Protein AF-A0A7K0R575-F1 (afdb_monomer_lite)

pLDDT: mean 76.02, std 9.2, range [49.81, 88.44]

Secondary structure (DSSP, 8-state):
-B--TTHHHH-EEEEEPTTT--EEEEEHHHHHHHHHHHS---

Sequence (42 aa):
VTVDFDTLDDQAVTVRDRDTMQQERIGLDAIVGWLATRLPSC

Foldseek 3Di:
DDDDPCCVVVQWDWDQDPVVRDIDIGHVVCVVVVCCVVDVDD

Structure (mmCIF, N/CA/C/O backbone):
data_AF-A0A7K0R575-F1
#
_entry.id   AF-A0A7K0R575-F1
#
loop_
_atom_site.group_PDB
_atom_site.id
_atom_site.type_symb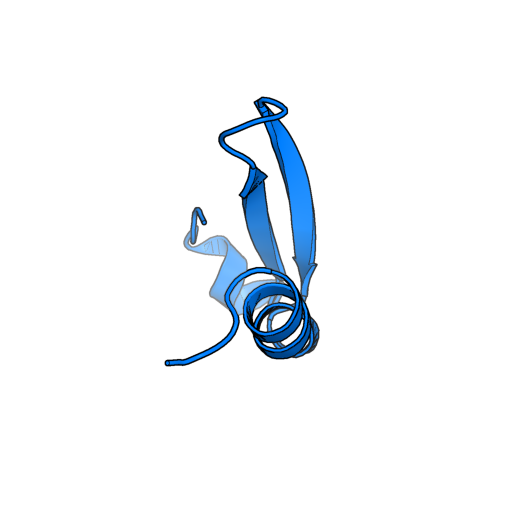ol
_atom_site.label_atom_id
_atom_site.label_alt_id
_atom_site.label_comp_id
_atom_site.label_asym_id
_atom_site.label_entity_id
_atom_site.label_seq_id
_atom_site.pdbx_PDB_ins_code
_atom_site.Cartn_x
_atom_site.Cartn_y
_atom_site.Cartn_z
_atom_site.occupancy
_atom_site.B_iso_or_equiv
_atom_site.auth_seq_id
_atom_site.auth_comp_id
_atom_site.auth_asym_id
_atom_site.auth_atom_id
_atom_site.pdbx_PDB_model_num
ATOM 1 N N . VAL A 1 1 ? 4.392 -2.619 3.274 1.00 67.75 1 VAL A N 1
ATOM 2 C CA . VAL A 1 1 ? 3.011 -3.132 3.143 1.00 67.75 1 VAL A CA 1
ATOM 3 C C . VAL A 1 1 ? 2.423 -3.167 4.535 1.00 67.75 1 VAL A C 1
ATOM 5 O O . VAL A 1 1 ? 3.064 -3.740 5.409 1.00 67.75 1 VAL A O 1
ATOM 8 N N . THR A 1 2 ? 1.294 -2.503 4.751 1.00 73.56 2 THR A N 1
ATOM 9 C CA . THR A 1 2 ? 0.568 -2.540 6.024 1.00 73.56 2 THR A CA 1
ATOM 10 C C . THR A 1 2 ? -0.722 -3.311 5.787 1.00 73.56 2 THR A C 1
ATOM 12 O O . THR A 1 2 ? -1.442 -3.007 4.838 1.00 73.56 2 THR A O 1
ATOM 15 N N . VAL A 1 3 ? -0.966 -4.326 6.612 1.00 69.56 3 VAL A N 1
ATOM 16 C CA . VAL A 1 3 ? -2.187 -5.134 6.583 1.00 69.56 3 VAL A CA 1
ATOM 17 C C . VAL A 1 3 ? -2.942 -4.822 7.868 1.00 69.56 3 VAL A C 1
ATOM 19 O O . VAL A 1 3 ? -2.418 -5.054 8.958 1.00 69.56 3 VAL A O 1
ATOM 22 N N . ASP A 1 4 ? -4.113 -4.216 7.733 1.00 75.00 4 ASP A N 1
ATOM 23 C CA . ASP A 1 4 ? -5.039 -3.897 8.818 1.00 75.00 4 ASP A CA 1
ATOM 24 C C . ASP A 1 4 ? -6.142 -4.964 8.918 1.00 75.00 4 ASP A C 1
ATOM 26 O O . ASP A 1 4 ? -6.310 -5.804 8.036 1.00 75.00 4 ASP A O 1
ATOM 30 N N . PHE A 1 5 ? -6.884 -4.978 10.028 1.00 58.12 5 PHE A N 1
ATOM 31 C CA . PHE A 1 5 ? -7.977 -5.940 10.229 1.00 58.12 5 PHE A CA 1
ATOM 32 C C . PHE A 1 5 ? -9.154 -5.706 9.266 1.00 58.12 5 PHE A C 1
ATOM 34 O O . PHE A 1 5 ? -9.860 -6.659 8.944 1.00 58.12 5 PHE A O 1
ATOM 41 N N . ASP A 1 6 ? -9.294 -4.489 8.732 1.00 61.06 6 ASP A N 1
ATOM 42 C CA . ASP A 1 6 ? -10.283 -4.136 7.702 1.00 61.06 6 ASP A CA 1
ATOM 43 C C . ASP A 1 6 ? -9.944 -4.743 6.328 1.00 61.06 6 ASP A C 1
ATOM 45 O O . ASP A 1 6 ? -10.808 -4.853 5.458 1.00 61.06 6 ASP A O 1
ATOM 49 N N . THR A 1 7 ? -8.709 -5.227 6.131 1.00 60.75 7 THR A N 1
ATOM 50 C CA . THR A 1 7 ? -8.315 -5.963 4.921 1.00 60.75 7 THR A CA 1
ATOM 51 C C . THR A 1 7 ? -9.176 -7.224 4.711 1.00 60.75 7 THR A C 1
ATOM 53 O O . THR A 1 7 ? -9.360 -7.655 3.574 1.00 60.75 7 THR A O 1
ATOM 56 N N . LEU A 1 8 ? -9.707 -7.829 5.781 1.00 63.94 8 LEU A N 1
ATOM 57 C CA . LEU A 1 8 ? -10.528 -9.045 5.697 1.00 63.94 8 LEU A CA 1
ATOM 58 C C . LEU A 1 8 ? -11.925 -8.787 5.110 1.00 63.94 8 LEU A C 1
ATOM 60 O O . LEU A 1 8 ? -12.448 -9.670 4.434 1.00 63.94 8 LEU A O 1
ATOM 64 N N . ASP A 1 9 ? -12.477 -7.589 5.319 1.00 65.31 9 ASP A N 1
ATOM 65 C CA . ASP A 1 9 ? -13.774 -7.175 4.767 1.00 65.31 9 ASP A CA 1
ATOM 66 C C . ASP A 1 9 ? -13.629 -6.494 3.391 1.00 65.31 9 ASP A C 1
ATOM 68 O O . ASP A 1 9 ? -14.403 -6.782 2.481 1.00 65.31 9 ASP A O 1
ATOM 72 N N . ASP A 1 10 ? -12.611 -5.642 3.201 1.00 69.25 10 ASP A N 1
ATOM 73 C CA . ASP A 1 10 ? -12.438 -4.826 1.981 1.00 69.25 10 ASP A CA 1
ATOM 74 C C . ASP A 1 10 ? -11.492 -5.445 0.932 1.00 69.25 10 ASP A C 1
ATOM 76 O O . ASP A 1 10 ? -11.274 -4.862 -0.134 1.00 69.25 10 ASP A O 1
ATOM 80 N N . GLN A 1 11 ? -10.877 -6.594 1.237 1.00 74.12 11 GLN A N 1
ATOM 81 C CA . GLN A 1 11 ? -9.871 -7.279 0.409 1.00 74.12 11 GLN A CA 1
ATOM 82 C C . GLN A 1 11 ? -8.790 -6.344 -0.172 1.00 74.12 11 GLN A C 1
ATOM 84 O O . GLN A 1 11 ? -8.275 -6.567 -1.270 1.00 74.12 11 GLN A O 1
ATOM 89 N N . ALA A 1 12 ? -8.430 -5.281 0.5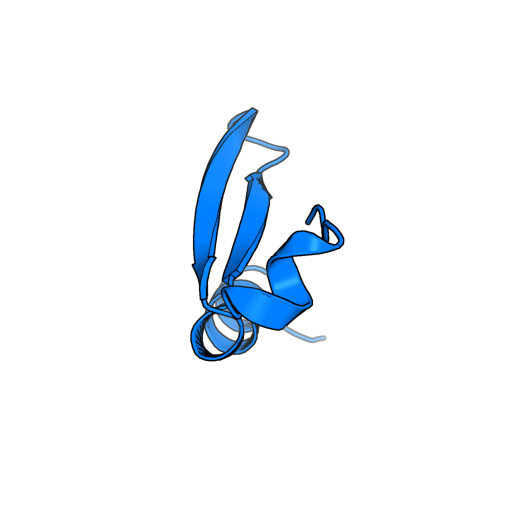48 1.00 78.25 12 ALA A N 1
ATOM 90 C CA . ALA A 1 12 ? -7.518 -4.247 0.074 1.00 78.25 12 ALA A CA 1
ATOM 91 C C . ALA A 1 12 ? -6.462 -3.932 1.127 1.00 78.25 12 ALA A C 1
ATOM 93 O O . ALA A 1 12 ? -6.765 -3.788 2.304 1.00 78.25 12 ALA A O 1
ATOM 94 N N . VAL A 1 13 ? -5.221 -3.780 0.676 1.00 83.50 13 VAL A N 1
ATOM 95 C CA . VAL A 1 13 ? -4.044 -3.521 1.505 1.00 83.50 13 VAL A CA 1
ATOM 96 C C . VAL A 1 13 ? -3.413 -2.195 1.106 1.00 83.50 13 VAL A C 1
ATOM 98 O O . VAL A 1 13 ? -3.376 -1.824 -0.070 1.00 83.50 13 VAL A O 1
ATOM 101 N N . THR A 1 14 ? -2.879 -1.473 2.087 1.00 83.75 14 THR A N 1
ATOM 102 C CA . THR A 1 14 ? -2.184 -0.212 1.818 1.00 83.75 14 THR A CA 1
ATOM 103 C C . THR A 1 14 ? -0.689 -0.471 1.688 1.00 83.75 14 THR A C 1
ATOM 105 O O . THR A 1 14 ? -0.001 -0.915 2.618 1.00 83.75 14 THR A O 1
ATOM 108 N N . VAL A 1 15 ? -0.155 -0.193 0.504 1.00 84.19 15 VAL A N 1
ATOM 109 C CA . VAL A 1 15 ? 1.269 -0.293 0.219 1.00 84.19 15 VAL A CA 1
ATOM 110 C C . VAL A 1 15 ? 1.889 1.085 0.364 1.00 84.19 15 VAL A C 1
ATOM 112 O O . VAL A 1 15 ? 1.563 2.022 -0.355 1.00 84.19 15 VAL A O 1
ATOM 115 N N . ARG A 1 16 ? 2.811 1.196 1.321 1.00 88.44 16 ARG A N 1
ATOM 116 C CA . ARG A 1 16 ? 3.668 2.368 1.461 1.00 88.44 16 ARG A CA 1
ATOM 117 C C . ARG A 1 16 ? 5.005 2.106 0.788 1.00 88.44 16 ARG A C 1
ATOM 119 O O . ARG A 1 16 ? 5.721 1.188 1.198 1.00 88.44 16 ARG A O 1
ATOM 126 N N . ASP A 1 17 ? 5.323 2.914 -0.210 1.00 82.38 17 ASP A N 1
ATOM 127 C CA . ASP A 1 17 ? 6.608 2.894 -0.893 1.00 82.38 17 ASP A CA 1
ATOM 128 C C . ASP A 1 17 ? 7.662 3.609 -0.035 1.00 82.38 17 ASP A C 1
ATOM 130 O O . ASP A 1 17 ? 7.426 4.686 0.515 1.00 82.38 17 ASP A O 1
ATOM 134 N N . ARG A 1 18 ? 8.825 2.980 0.130 1.00 81.44 18 ARG A N 1
ATOM 135 C CA . ARG A 1 18 ? 9.908 3.478 0.983 1.00 81.44 18 ARG A CA 1
ATOM 136 C C . ARG A 1 18 ? 10.711 4.583 0.302 1.00 81.44 18 ARG A C 1
ATOM 138 O O . ARG A 1 18 ? 11.188 5.469 1.004 1.00 81.44 18 ARG A O 1
ATOM 145 N N . ASP A 1 19 ? 10.829 4.553 -1.022 1.00 80.75 19 ASP A N 1
ATOM 146 C CA . ASP A 1 19 ? 11.678 5.496 -1.757 1.00 8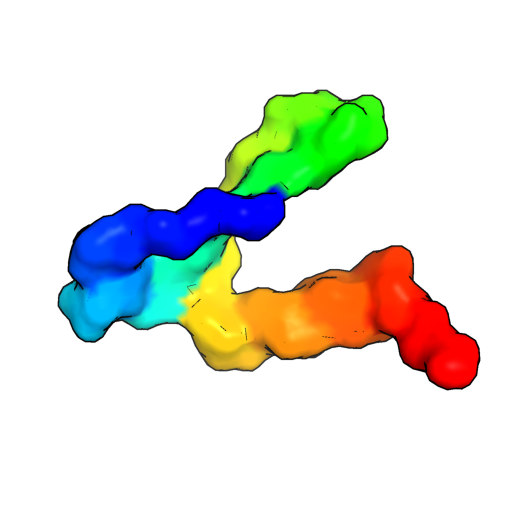0.75 19 ASP A CA 1
ATOM 147 C C . ASP A 1 19 ? 10.956 6.823 -1.997 1.00 80.75 19 ASP A C 1
ATOM 149 O O . ASP A 1 19 ? 11.549 7.895 -1.911 1.00 80.75 19 ASP A O 1
ATOM 153 N N . THR A 1 20 ? 9.645 6.761 -2.231 1.00 82.50 20 THR A N 1
ATOM 154 C CA . THR A 1 20 ? 8.810 7.940 -2.499 1.00 82.50 20 THR A CA 1
ATOM 155 C C . THR A 1 20 ? 7.998 8.399 -1.285 1.00 82.50 20 THR A C 1
ATOM 157 O O . THR A 1 20 ? 7.397 9.469 -1.322 1.00 82.50 20 THR A O 1
ATOM 160 N N . MET A 1 21 ? 7.957 7.598 -0.211 1.00 83.38 21 MET A N 1
ATOM 161 C CA . MET A 1 21 ? 7.058 7.758 0.944 1.00 83.38 21 MET A CA 1
ATOM 162 C C . MET A 1 21 ? 5.560 7.831 0.592 1.00 83.38 21 MET A C 1
ATOM 164 O O . MET A 1 21 ? 4.747 8.194 1.446 1.00 83.38 21 MET A O 1
ATOM 168 N N . GLN A 1 22 ? 5.181 7.460 -0.632 1.00 84.50 22 GLN A N 1
ATOM 169 C CA . GLN A 1 22 ? 3.795 7.475 -1.089 1.00 84.50 22 GLN A CA 1
ATOM 170 C C . GLN A 1 22 ? 3.010 6.284 -0.536 1.00 84.50 22 GLN A C 1
ATOM 172 O O . GLN A 1 22 ? 3.573 5.233 -0.223 1.00 84.50 22 GLN A O 1
ATOM 177 N N . GLN A 1 23 ? 1.700 6.474 -0.395 1.00 86.19 23 GLN A N 1
ATOM 178 C CA . GLN A 1 23 ? 0.760 5.462 0.074 1.00 86.19 23 GLN A CA 1
ATOM 179 C C . GLN A 1 23 ? -0.248 5.185 -1.036 1.00 86.19 23 GLN A C 1
ATOM 181 O O . GLN A 1 23 ? -0.955 6.092 -1.471 1.00 86.19 23 GLN A O 1
ATOM 186 N N . GLU A 1 24 ? -0.315 3.935 -1.476 1.00 83.00 24 GLU A N 1
ATOM 187 C CA . GLU A 1 24 ? -1.252 3.464 -2.491 1.00 83.00 24 GLU A CA 1
ATOM 188 C C . GLU A 1 24 ? -2.127 2.362 -1.890 1.00 83.00 24 GLU A C 1
ATOM 190 O O . GLU A 1 24 ? -1.627 1.448 -1.228 1.00 83.00 24 GLU A O 1
ATOM 195 N N . ARG A 1 25 ? -3.443 2.442 -2.112 1.00 82.88 25 ARG A N 1
ATOM 196 C CA . ARG A 1 25 ? -4.385 1.387 -1.722 1.00 82.88 25 ARG A CA 1
ATOM 197 C C . ARG A 1 25 ? -4.556 0.434 -2.899 1.00 82.88 25 ARG A C 1
ATOM 199 O O . ARG A 1 25 ? -4.988 0.854 -3.969 1.00 82.88 25 ARG A O 1
ATOM 206 N N . ILE A 1 26 ? -4.199 -0.830 -2.705 1.00 83.31 26 ILE A N 1
ATOM 207 C CA . ILE A 1 26 ? -4.169 -1.849 -3.758 1.00 83.31 26 ILE A CA 1
ATOM 208 C C . ILE A 1 26 ? -5.013 -3.040 -3.298 1.00 83.31 26 ILE A C 1
ATOM 210 O O . ILE A 1 26 ? -4.913 -3.473 -2.151 1.00 83.31 26 ILE A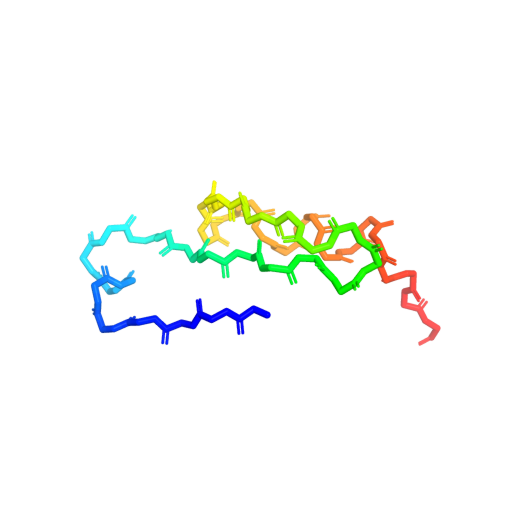 O 1
ATOM 214 N N . GLY A 1 27 ? -5.853 -3.573 -4.186 1.00 83.94 27 GLY A N 1
ATOM 215 C CA . GLY A 1 27 ? -6.599 -4.805 -3.916 1.00 83.94 27 GLY A CA 1
ATOM 216 C C . GLY A 1 27 ? -5.662 -6.005 -3.748 1.00 83.94 27 GLY A C 1
ATOM 217 O O . GLY A 1 27 ? -4.628 -6.087 -4.415 1.00 83.94 27 GLY A O 1
ATOM 218 N N . LEU A 1 28 ? -6.022 -6.954 -2.885 1.00 78.62 28 LEU A N 1
ATOM 219 C CA . LEU A 1 28 ? -5.247 -8.174 -2.634 1.00 78.62 28 LEU A CA 1
ATOM 220 C C . LEU A 1 28 ? -4.976 -8.976 -3.913 1.00 78.62 28 LEU A C 1
ATOM 222 O O . LEU A 1 28 ? -3.890 -9.527 -4.062 1.00 78.62 28 LEU A O 1
ATOM 226 N N . ASP A 1 29 ? -5.901 -8.975 -4.871 1.00 80.94 29 ASP A N 1
ATOM 227 C CA . ASP A 1 29 ? -5.701 -9.658 -6.155 1.00 80.94 29 ASP A CA 1
ATOM 228 C C . ASP A 1 29 ? -4.588 -9.007 -6.994 1.00 80.94 29 ASP A C 1
ATOM 230 O O . ASP A 1 29 ? -3.851 -9.677 -7.718 1.00 80.94 29 ASP A O 1
ATOM 234 N N . ALA A 1 30 ? -4.431 -7.686 -6.877 1.00 79.94 30 ALA A N 1
ATOM 235 C CA . ALA A 1 30 ? -3.476 -6.902 -7.652 1.00 79.94 30 ALA A CA 1
ATOM 236 C C . ALA A 1 30 ? -2.101 -6.774 -6.972 1.00 79.94 30 ALA A C 1
ATOM 238 O O . ALA A 1 30 ? -1.111 -6.491 -7.655 1.00 79.94 30 ALA A O 1
ATOM 239 N N . ILE A 1 31 ? -1.996 -7.001 -5.653 1.00 82.06 31 ILE A N 1
ATOM 240 C CA . ILE A 1 31 ? -0.730 -6.794 -4.931 1.00 82.06 31 ILE A CA 1
ATOM 241 C C . ILE A 1 31 ? 0.368 -7.771 -5.364 1.00 82.06 31 ILE A C 1
ATOM 243 O O . ILE A 1 31 ? 1.533 -7.382 -5.426 1.00 82.06 31 ILE A O 1
ATOM 247 N N . VAL A 1 32 ? 0.022 -9.015 -5.714 1.00 80.00 32 VAL A N 1
ATOM 248 C CA . VAL A 1 32 ? 1.005 -10.021 -6.151 1.00 80.00 32 VAL A CA 1
ATOM 249 C C . VAL A 1 32 ? 1.677 -9.587 -7.457 1.00 80.00 32 VAL A C 1
ATOM 251 O O . VAL A 1 32 ? 2.903 -9.615 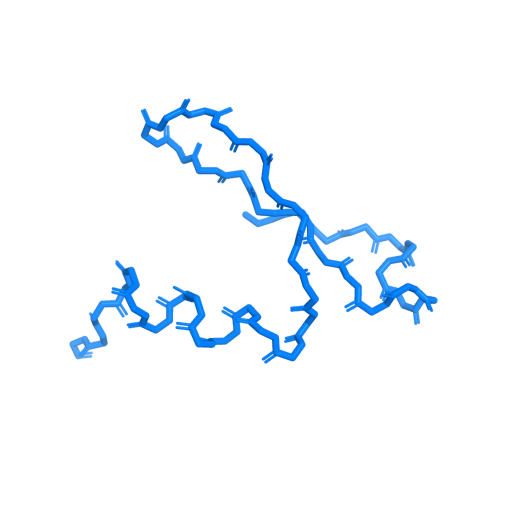-7.554 1.00 80.00 32 VAL A O 1
ATOM 254 N N . GLY A 1 33 ? 0.900 -9.105 -8.433 1.00 82.75 33 GLY A N 1
ATOM 255 C CA . GLY A 1 33 ? 1.433 -8.569 -9.691 1.00 82.75 33 GLY A CA 1
ATOM 256 C C . GLY A 1 33 ? 2.232 -7.276 -9.500 1.00 82.75 33 GLY A C 1
ATOM 257 O O . GLY A 1 33 ? 3.292 -7.095 -10.108 1.00 82.75 33 GLY A O 1
ATOM 258 N N . TRP A 1 34 ? 1.767 -6.398 -8.607 1.00 81.75 34 TRP A N 1
ATOM 259 C CA . TRP A 1 34 ? 2.465 -5.157 -8.263 1.00 81.75 34 TRP A CA 1
ATOM 260 C C . TRP A 1 34 ? 3.835 -5.429 -7.620 1.00 81.75 34 TRP A C 1
ATOM 262 O O . TRP A 1 34 ? 4.840 -4.841 -8.024 1.00 81.75 34 TRP A O 1
ATOM 272 N N . LEU A 1 35 ? 3.903 -6.372 -6.672 1.00 79.38 35 LEU A N 1
ATOM 273 C CA . LEU A 1 35 ? 5.153 -6.782 -6.029 1.00 79.38 35 LEU A CA 1
ATOM 2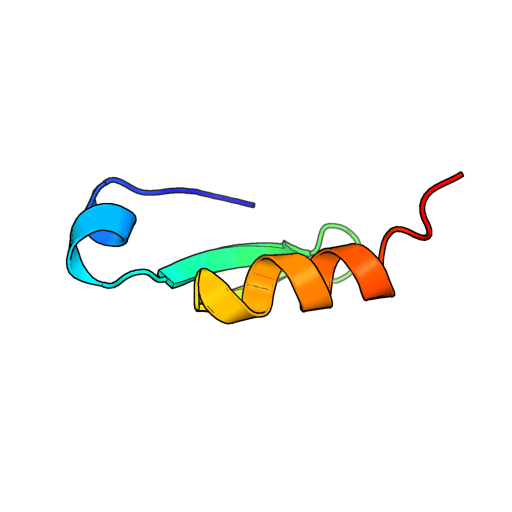74 C C . LEU A 1 35 ? 6.084 -7.500 -7.010 1.00 79.38 35 LEU A C 1
ATOM 276 O O . LEU A 1 35 ? 7.268 -7.184 -7.026 1.00 79.38 35 LEU A O 1
ATOM 280 N N . ALA A 1 36 ? 5.568 -8.385 -7.867 1.00 80.88 36 ALA A N 1
ATOM 281 C CA . ALA A 1 36 ? 6.370 -9.091 -8.872 1.00 80.88 36 ALA A CA 1
ATOM 282 C C . ALA A 1 36 ? 7.041 -8.147 -9.886 1.00 80.88 36 ALA A C 1
ATOM 284 O O . ALA A 1 36 ? 8.137 -8.423 -10.366 1.00 80.88 36 ALA A O 1
ATOM 285 N N . THR A 1 37 ? 6.410 -7.010 -10.194 1.00 79.69 37 THR A N 1
ATOM 286 C CA . THR A 1 37 ? 6.973 -6.010 -11.115 1.00 79.69 37 THR A CA 1
ATOM 287 C C . THR A 1 37 ? 8.101 -5.198 -10.467 1.00 79.69 37 THR A C 1
ATOM 289 O O . THR A 1 37 ? 9.045 -4.796 -11.145 1.00 79.69 37 THR A O 1
ATOM 292 N N . ARG A 1 38 ? 8.020 -4.938 -9.154 1.00 75.19 38 ARG A N 1
ATOM 293 C CA . ARG A 1 38 ? 9.004 -4.122 -8.414 1.00 75.19 38 ARG A CA 1
ATOM 294 C C . ARG A 1 38 ? 10.109 -4.922 -7.738 1.00 75.19 38 ARG A C 1
ATOM 296 O O . ARG A 1 38 ? 11.177 -4.373 -7.487 1.00 75.19 38 ARG A O 1
ATOM 303 N N . LEU A 1 39 ? 9.867 -6.190 -7.441 1.00 70.38 39 LEU A N 1
ATOM 304 C CA . LEU A 1 39 ? 10.839 -7.120 -6.884 1.00 70.38 39 LEU A CA 1
ATOM 305 C C . LEU A 1 39 ? 11.041 -8.237 -7.909 1.00 70.38 39 LEU A C 1
ATOM 307 O O . LEU A 1 39 ? 10.336 -9.246 -7.838 1.00 70.38 39 LEU A O 1
ATOM 311 N N . PRO A 1 40 ? 11.962 -8.073 -8.879 1.00 60.66 40 PRO A N 1
ATOM 312 C CA . PRO A 1 40 ? 12.343 -9.181 -9.738 1.00 60.66 40 PRO A CA 1
ATOM 313 C C . PRO A 1 40 ? 12.879 -10.298 -8.840 1.00 60.66 40 PRO A C 1
ATOM 315 O O . PRO A 1 40 ? 13.863 -10.123 -8.122 1.00 60.66 40 PRO A O 1
ATOM 318 N N . SER A 1 41 ? 12.164 -11.420 -8.830 1.00 60.12 41 SER A N 1
ATOM 319 C CA . SER A 1 41 ? 12.563 -12.641 -8.144 1.00 60.12 41 SER A CA 1
ATOM 320 C C . SER A 1 41 ? 13.898 -13.112 -8.718 1.00 60.12 41 SER A C 1
ATOM 322 O O . SER A 1 41 ? 13.961 -13.464 -9.898 1.00 60.12 41 SER A O 1
ATOM 324 N N . CYS A 1 42 ? 14.946 -13.084 -7.899 1.00 49.81 42 CYS A N 1
ATOM 325 C CA . CYS A 1 42 ? 16.166 -13.849 -8.139 1.00 49.81 42 CYS A CA 1
ATOM 326 C C . CYS A 1 42 ? 15.966 -15.298 -7.691 1.00 49.81 42 CYS A C 1
ATOM 328 O O . CYS A 1 42 ? 15.278 -15.498 -6.662 1.00 49.81 42 CYS A O 1
#

Radius of gyration: 10.86 Å; chains: 1; bounding box: 30×22×21 Å